Protein AF-A0A2A4W8C6-F1 (afdb_monomer_lite)

Radius of gyration: 41.42 Å; chains: 1; bounding box: 61×34×130 Å

Structure (mmCIF, N/CA/C/O backbone):
data_AF-A0A2A4W8C6-F1
#
_entry.id   AF-A0A2A4W8C6-F1
#
loop_
_atom_site.group_PDB
_atom_site.id
_atom_site.type_symbol
_atom_site.label_atom_id
_atom_site.label_alt_id
_atom_site.label_comp_id
_atom_site.label_asym_id
_atom_site.label_entity_id
_atom_site.label_seq_id
_atom_site.pdbx_PDB_ins_code
_atom_site.Cartn_x
_atom_site.Cartn_y
_atom_site.Cartn_z
_atom_site.occupancy
_atom_site.B_iso_or_equiv
_atom_site.auth_seq_id
_atom_site.auth_comp_id
_atom_site.auth_asym_id
_atom_site.auth_atom_id
_atom_site.pdbx_PDB_model_num
ATOM 1 N N . MET A 1 1 ? 39.043 -27.211 -94.268 1.00 38.94 1 MET A N 1
ATOM 2 C CA . MET A 1 1 ? 39.215 -26.049 -93.364 1.00 38.94 1 MET A CA 1
ATOM 3 C C . MET A 1 1 ? 37.933 -25.884 -92.533 1.00 38.94 1 MET A C 1
ATOM 5 O O . MET A 1 1 ? 37.011 -25.203 -92.959 1.00 38.94 1 MET A O 1
ATOM 9 N N . HIS A 1 2 ? 37.804 -26.615 -91.416 1.00 41.22 2 HIS A N 1
ATOM 10 C CA . HIS A 1 2 ? 36.540 -26.778 -90.674 1.00 41.22 2 HIS A CA 1
ATOM 11 C C . HIS A 1 2 ? 36.587 -25.991 -89.352 1.00 41.22 2 HIS A C 1
ATOM 13 O O . HIS A 1 2 ? 37.396 -26.277 -88.475 1.00 41.22 2 HIS A O 1
ATOM 19 N N . ARG A 1 3 ? 35.749 -24.955 -89.226 1.00 49.16 3 ARG A N 1
ATOM 20 C CA . ARG A 1 3 ? 35.743 -23.994 -88.107 1.00 49.16 3 ARG A CA 1
ATOM 21 C C . ARG A 1 3 ? 34.661 -24.396 -87.091 1.00 49.16 3 ARG A C 1
ATOM 23 O O . ARG A 1 3 ? 33.473 -24.295 -87.394 1.00 49.16 3 ARG A O 1
ATOM 30 N N . ASN A 1 4 ? 35.065 -24.886 -85.914 1.00 48.94 4 ASN A N 1
ATOM 31 C CA . ASN A 1 4 ? 34.175 -25.398 -84.859 1.00 48.94 4 ASN A CA 1
ATOM 32 C C . ASN A 1 4 ? 33.298 -24.290 -84.243 1.00 48.94 4 ASN A C 1
ATOM 34 O O . ASN A 1 4 ? 33.752 -23.479 -83.438 1.00 48.94 4 ASN A O 1
ATOM 38 N N . LYS A 1 5 ? 32.005 -24.285 -84.594 1.00 54.56 5 LYS A N 1
ATOM 39 C CA . LYS A 1 5 ? 30.980 -23.328 -84.124 1.00 54.56 5 LYS A CA 1
ATOM 40 C C . LYS A 1 5 ? 30.404 -23.650 -82.731 1.00 54.56 5 LYS A C 1
ATOM 42 O O . LYS A 1 5 ? 29.423 -23.033 -82.326 1.00 54.56 5 LYS A O 1
ATOM 47 N N . PHE A 1 6 ? 30.989 -24.599 -81.999 1.00 51.44 6 PHE A N 1
ATOM 48 C CA . PHE A 1 6 ? 30.448 -25.095 -80.725 1.00 51.44 6 PHE A CA 1
ATOM 49 C C . PHE A 1 6 ? 30.981 -24.372 -79.476 1.00 51.44 6 PHE A C 1
ATOM 51 O O . PHE A 1 6 ? 30.358 -24.440 -78.422 1.00 51.44 6 PHE A O 1
ATOM 58 N N . PHE A 1 7 ? 32.084 -23.622 -79.584 1.00 51.69 7 PHE A N 1
ATOM 59 C CA . PHE A 1 7 ? 32.765 -23.040 -78.416 1.00 51.69 7 PHE A CA 1
ATOM 60 C C . PHE A 1 7 ? 32.308 -21.616 -78.043 1.00 51.69 7 PHE A C 1
ATOM 62 O O . PHE A 1 7 ? 32.670 -21.100 -76.994 1.00 51.69 7 PHE A O 1
ATOM 69 N N . ARG A 1 8 ? 31.489 -20.962 -78.881 1.00 51.81 8 ARG A N 1
ATOM 70 C CA . ARG A 1 8 ? 31.065 -19.559 -78.676 1.00 51.81 8 ARG A CA 1
ATOM 71 C C . ARG A 1 8 ? 29.752 -19.403 -77.899 1.00 51.81 8 ARG A C 1
ATOM 73 O O . ARG A 1 8 ? 29.381 -18.283 -77.578 1.00 51.81 8 ARG A O 1
ATOM 80 N N . LYS A 1 9 ? 29.036 -20.499 -77.614 1.00 50.47 9 LYS A N 1
ATOM 81 C CA . LYS A 1 9 ? 27.687 -20.460 -77.009 1.00 50.47 9 LYS A CA 1
ATOM 82 C C . LYS A 1 9 ? 27.629 -20.823 -75.518 1.00 50.47 9 LYS A C 1
ATOM 84 O O . LYS A 1 9 ? 26.550 -20.781 -74.946 1.00 50.47 9 LYS A O 1
ATOM 89 N N . ARG A 1 10 ? 28.760 -21.147 -74.878 1.00 53.03 10 ARG A N 1
ATOM 90 C CA . ARG A 1 10 ? 28.838 -21.466 -73.434 1.00 53.03 10 ARG A CA 1
ATOM 91 C C . ARG A 1 10 ? 29.513 -20.383 -72.582 1.00 53.03 10 ARG A C 1
ATOM 93 O O . ARG A 1 10 ? 29.819 -20.628 -71.426 1.00 53.03 10 ARG A O 1
ATOM 100 N N . LEU A 1 11 ? 29.740 -19.197 -73.150 1.00 48.31 11 LEU A N 1
ATOM 101 C CA . LEU A 1 11 ? 30.481 -18.106 -72.503 1.00 48.31 11 LEU A CA 1
ATOM 102 C C . LEU A 1 11 ? 29.602 -16.901 -72.113 1.00 48.31 11 LEU A C 1
ATOM 104 O O . LEU A 1 11 ? 30.124 -15.825 -71.859 1.00 48.31 11 LEU A O 1
ATOM 108 N N . ILE A 1 12 ? 28.273 -17.059 -72.096 1.00 55.81 12 ILE A N 1
ATOM 109 C CA . ILE A 1 12 ? 27.321 -15.997 -71.716 1.00 55.81 12 ILE A CA 1
ATOM 110 C C . ILE A 1 12 ? 26.465 -16.494 -70.545 1.00 55.81 12 ILE A C 1
ATOM 112 O O . ILE A 1 12 ? 25.245 -16.581 -70.627 1.00 55.81 12 ILE A O 1
ATOM 116 N N . SER A 1 13 ? 27.114 -16.918 -69.465 1.00 55.03 13 SER A N 1
ATOM 117 C CA . SER A 1 13 ? 26.425 -17.362 -68.251 1.00 55.03 13 SER A CA 1
ATOM 118 C C . SER A 1 13 ? 27.198 -16.943 -67.007 1.00 55.03 13 SER A C 1
ATOM 120 O O . SER A 1 13 ? 27.596 -17.799 -66.233 1.00 55.03 13 SER A O 1
ATOM 12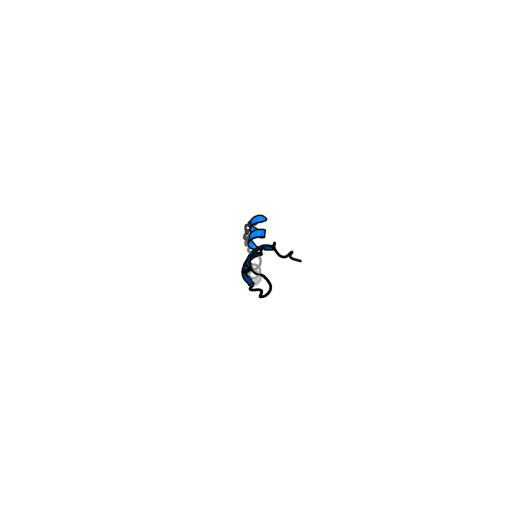2 N N . LEU A 1 14 ? 27.490 -15.652 -66.847 1.00 55.09 14 LEU A N 1
ATOM 123 C CA . LEU A 1 14 ? 28.052 -15.084 -65.614 1.00 55.09 14 LEU A CA 1
ATOM 124 C C . LEU A 1 14 ? 28.074 -13.554 -65.738 1.00 55.09 14 LEU A C 1
ATOM 126 O O . LEU A 1 14 ? 29.077 -13.005 -66.165 1.00 55.09 14 LEU A O 1
ATOM 130 N N . LEU A 1 15 ? 26.954 -12.883 -65.448 1.00 55.69 15 LEU A N 1
ATOM 131 C CA . LEU A 1 15 ? 26.895 -11.554 -64.806 1.00 55.69 15 LEU A CA 1
ATOM 132 C C . LEU A 1 15 ? 25.440 -11.054 -64.799 1.00 55.69 15 LEU A C 1
ATOM 134 O O . LEU A 1 15 ? 24.986 -10.377 -65.714 1.00 55.69 15 LEU A O 1
ATOM 138 N N . ALA A 1 16 ? 24.705 -11.392 -63.748 1.00 55.12 16 ALA A N 1
ATOM 139 C CA . ALA A 1 16 ? 23.552 -10.617 -63.300 1.00 55.12 16 ALA A CA 1
ATOM 140 C C . ALA A 1 16 ? 23.375 -10.895 -61.804 1.00 55.12 16 ALA A C 1
ATOM 142 O O . ALA A 1 16 ? 22.437 -11.563 -61.377 1.00 55.12 16 ALA A O 1
ATOM 143 N N . VAL A 1 17 ? 24.354 -10.462 -61.005 1.00 65.06 17 VAL A N 1
ATOM 144 C CA . VAL A 1 17 ? 24.198 -10.405 -59.548 1.00 65.06 17 VAL A CA 1
ATOM 145 C C . VAL A 1 17 ? 23.208 -9.276 -59.283 1.00 65.06 17 VAL A C 1
ATOM 147 O O . VAL A 1 17 ? 23.545 -8.101 -59.395 1.00 65.06 17 VAL A O 1
ATOM 150 N N . ALA A 1 18 ? 21.955 -9.646 -59.034 1.00 62.00 18 ALA A N 1
ATOM 151 C CA . ALA A 1 18 ? 20.897 -8.725 -58.663 1.00 62.00 18 ALA A CA 1
ATOM 152 C C . ALA A 1 18 ? 21.230 -8.091 -57.304 1.00 62.00 18 ALA A C 1
ATOM 154 O O . ALA A 1 18 ? 21.142 -8.742 -56.265 1.00 62.00 18 ALA A O 1
ATOM 155 N N . THR A 1 19 ? 21.618 -6.818 -57.299 1.00 66.56 19 THR A N 1
ATOM 156 C CA . THR A 1 19 ? 21.707 -6.017 -56.075 1.00 66.56 19 THR A CA 1
ATOM 157 C C . THR A 1 19 ? 20.302 -5.553 -55.701 1.00 66.56 19 THR A C 1
ATOM 159 O O . THR A 1 19 ? 19.850 -4.499 -56.148 1.00 66.56 19 THR A O 1
ATOM 162 N N . LEU A 1 20 ? 19.581 -6.357 -54.920 1.00 67.50 20 LEU A N 1
ATOM 163 C CA . LEU A 1 20 ? 18.351 -5.908 -54.269 1.00 67.50 20 LEU A CA 1
ATOM 164 C C . LEU A 1 20 ? 18.730 -4.987 -53.095 1.00 67.50 20 LEU A C 1
ATOM 166 O O . LEU A 1 20 ? 19.473 -5.428 -52.215 1.00 67.50 20 LEU A O 1
ATOM 170 N N . PRO A 1 21 ? 18.254 -3.729 -53.040 1.00 63.91 21 PRO A N 1
ATOM 171 C CA . PRO A 1 21 ? 18.401 -2.919 -51.842 1.00 63.91 21 PRO A CA 1
ATOM 172 C C . PRO A 1 21 ? 17.543 -3.535 -50.733 1.00 63.91 21 PRO A C 1
ATOM 174 O O . PRO A 1 21 ? 16.317 -3.587 -50.817 1.00 63.91 21 PRO A O 1
ATOM 177 N N . MET A 1 22 ? 18.206 -4.042 -49.699 1.00 72.19 22 MET A N 1
ATOM 178 C CA . MET A 1 22 ? 17.570 -4.550 -48.491 1.00 72.19 22 MET A CA 1
ATOM 179 C C . MET A 1 22 ? 16.986 -3.362 -47.720 1.00 72.19 22 MET A C 1
ATOM 181 O O . MET A 1 22 ? 17.711 -2.607 -47.074 1.00 72.19 22 MET A O 1
ATOM 185 N N . VAL A 1 23 ? 15.672 -3.159 -47.835 1.00 72.62 23 VAL A N 1
ATOM 186 C CA . VAL A 1 23 ? 14.946 -2.164 -47.040 1.00 72.62 23 VAL A CA 1
ATOM 187 C C . VAL A 1 23 ? 14.858 -2.698 -45.615 1.00 72.62 23 VAL A C 1
ATOM 189 O O . VAL A 1 23 ? 14.107 -3.628 -45.333 1.00 72.62 23 VAL A O 1
ATOM 192 N N . MET A 1 24 ? 15.659 -2.127 -44.721 1.00 72.94 24 MET A N 1
ATOM 193 C CA . MET A 1 24 ? 15.568 -2.403 -43.292 1.00 72.94 24 MET A CA 1
ATOM 194 C C . MET A 1 24 ? 14.357 -1.640 -42.740 1.00 72.94 24 MET A C 1
ATOM 196 O O . MET A 1 24 ? 14.332 -0.410 -42.852 1.00 72.94 24 MET A O 1
ATOM 200 N N . PRO A 1 25 ? 13.347 -2.308 -42.157 1.00 75.19 25 PRO A N 1
ATOM 201 C CA . PRO A 1 25 ? 12.285 -1.600 -41.464 1.00 75.19 25 PRO A CA 1
ATOM 202 C C . PRO A 1 25 ? 12.886 -0.917 -40.233 1.00 75.19 25 PRO A C 1
ATOM 204 O O . PRO A 1 25 ? 13.380 -1.571 -39.316 1.00 75.19 25 PRO A O 1
ATOM 207 N N . PHE A 1 26 ? 12.863 0.412 -40.215 1.00 69.25 26 PHE A N 1
ATOM 208 C CA . PHE A 1 26 ? 13.147 1.180 -39.011 1.00 69.25 26 PHE A CA 1
ATOM 209 C 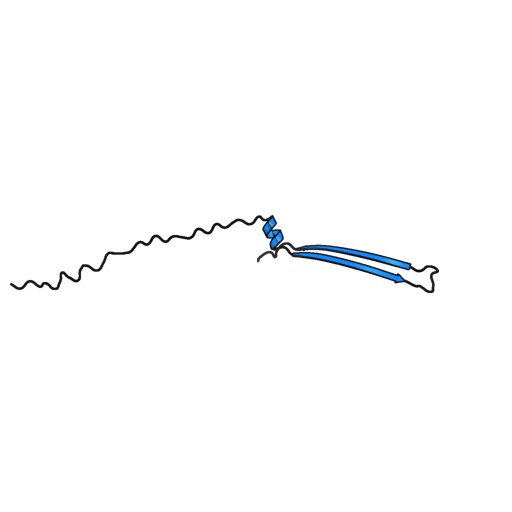C . PHE A 1 26 ? 11.924 1.079 -38.097 1.00 69.25 26 PHE A C 1
ATOM 211 O O . PHE A 1 26 ? 10.858 1.621 -38.383 1.00 69.25 26 PHE A O 1
ATOM 218 N N . THR A 1 27 ? 12.052 0.352 -36.993 1.00 73.12 27 THR A N 1
ATOM 219 C CA . THR A 1 27 ? 11.046 0.381 -35.930 1.00 73.12 27 THR A CA 1
ATOM 220 C C . THR A 1 27 ? 11.339 1.572 -35.031 1.00 73.12 27 THR A C 1
ATOM 222 O O . THR A 1 27 ? 12.396 1.632 -34.401 1.00 73.12 27 THR A O 1
ATOM 225 N N . VAL A 1 28 ? 10.413 2.527 -34.962 1.00 69.88 28 VAL A N 1
ATOM 226 C CA . VAL A 1 28 ? 10.478 3.617 -33.984 1.00 69.88 28 VAL A CA 1
ATOM 227 C C . VAL A 1 28 ? 10.177 3.021 -32.611 1.00 69.88 28 VAL A C 1
ATOM 229 O O . VAL A 1 28 ? 9.042 2.653 -32.320 1.00 69.88 28 VAL A O 1
ATOM 232 N N . VAL A 1 29 ? 11.205 2.883 -31.774 1.00 69.56 29 VAL A N 1
ATOM 233 C CA . VAL A 1 29 ? 11.030 2.519 -30.365 1.00 69.56 29 VAL A CA 1
ATOM 234 C C . VAL A 1 29 ? 10.687 3.795 -29.608 1.00 69.56 29 VAL A C 1
ATOM 236 O O . VAL A 1 29 ? 11.525 4.682 -29.450 1.00 69.56 29 VAL A O 1
ATOM 239 N N . HIS A 1 30 ? 9.441 3.905 -29.154 1.00 72.81 30 HIS A N 1
ATOM 240 C CA . HIS A 1 30 ? 9.056 4.945 -28.211 1.00 72.81 30 HIS A CA 1
ATOM 241 C C . HIS A 1 30 ? 9.658 4.603 -26.847 1.00 72.81 30 HIS A C 1
ATOM 243 O O . HIS A 1 30 ? 9.356 3.554 -26.281 1.00 72.81 30 HIS A O 1
ATOM 249 N N . ALA A 1 31 ? 10.525 5.472 -26.325 1.00 69.19 31 ALA A N 1
ATOM 250 C CA . ALA A 1 31 ? 10.969 5.366 -24.944 1.00 69.19 31 ALA A CA 1
ATOM 251 C C . ALA A 1 31 ? 9.754 5.605 -24.039 1.00 69.19 31 ALA A C 1
ATOM 253 O O . ALA A 1 31 ? 9.240 6.722 -23.959 1.00 69.19 31 ALA A O 1
ATOM 254 N N . GLU A 1 32 ? 9.258 4.546 -23.403 1.00 67.94 32 GLU A N 1
ATOM 255 C CA . GLU A 1 32 ? 8.207 4.674 -22.402 1.00 67.94 32 GLU A CA 1
ATOM 256 C C . GLU A 1 32 ? 8.736 5.524 -21.240 1.00 67.94 32 GLU A C 1
ATOM 258 O O . GLU A 1 32 ? 9.873 5.350 -20.789 1.00 67.94 32 GLU A O 1
ATOM 263 N N . SER A 1 33 ? 7.936 6.488 -20.775 1.00 75.62 33 SER A N 1
ATOM 264 C CA . SER A 1 33 ? 8.362 7.330 -19.661 1.00 75.62 33 SER A CA 1
ATOM 265 C C . SER A 1 33 ? 8.573 6.462 -18.417 1.00 75.62 33 SER A C 1
ATOM 267 O O . SER A 1 33 ? 7.801 5.537 -18.159 1.00 75.62 33 SER A O 1
ATOM 269 N N . ALA A 1 34 ? 9.598 6.768 -17.616 1.00 75.00 34 ALA A N 1
ATOM 270 C CA . ALA A 1 34 ? 9.889 6.016 -16.393 1.00 75.00 34 ALA A CA 1
ATOM 271 C C . ALA A 1 34 ? 8.682 5.967 -15.432 1.00 75.00 34 ALA A C 1
ATOM 273 O O . ALA A 1 34 ? 8.493 4.985 -14.716 1.00 75.00 34 ALA A O 1
ATOM 274 N N . LEU A 1 35 ? 7.829 6.998 -15.455 1.00 78.31 35 LEU A N 1
ATOM 275 C CA . LEU A 1 35 ? 6.570 7.018 -14.710 1.00 78.31 35 LEU A CA 1
ATOM 276 C C . LEU A 1 35 ? 5.545 6.036 -15.281 1.00 78.31 35 LEU A C 1
ATOM 278 O O . LEU A 1 35 ? 4.979 5.254 -14.528 1.00 78.31 35 LEU A O 1
ATOM 282 N N . THR A 1 36 ? 5.324 6.037 -16.597 1.00 81.56 36 THR A N 1
ATOM 283 C CA . THR A 1 36 ? 4.379 5.107 -17.236 1.00 81.56 36 THR A CA 1
ATOM 284 C C . THR A 1 36 ? 4.800 3.664 -16.982 1.00 81.56 36 THR A C 1
ATOM 286 O O . THR A 1 36 ? 3.986 2.889 -16.497 1.00 81.56 36 THR A O 1
ATOM 289 N N . LYS A 1 37 ? 6.089 3.357 -17.159 1.00 76.81 37 LYS A N 1
ATOM 290 C CA . LYS A 1 37 ? 6.654 2.029 -16.910 1.00 76.81 37 LYS A CA 1
ATOM 291 C C . LYS A 1 37 ? 6.482 1.578 -15.455 1.00 76.81 37 LYS A C 1
ATOM 293 O O . LYS A 1 37 ? 6.080 0.455 -15.181 1.00 76.81 37 LYS A O 1
ATOM 298 N N . THR A 1 38 ? 6.760 2.459 -14.492 1.00 76.00 38 THR A N 1
ATOM 299 C CA . THR A 1 38 ? 6.599 2.123 -13.065 1.00 76.00 38 THR A CA 1
ATOM 300 C C . THR A 1 38 ? 5.142 1.937 -12.663 1.00 76.00 38 THR A C 1
ATOM 302 O O . THR A 1 38 ? 4.895 1.143 -11.756 1.00 76.00 38 THR A O 1
ATOM 305 N N . LEU A 1 39 ? 4.206 2.629 -13.324 1.00 79.94 39 LEU A N 1
ATOM 306 C CA . LEU A 1 39 ? 2.753 2.487 -13.173 1.00 79.94 39 LEU A CA 1
ATOM 307 C C . LEU A 1 39 ? 2.214 1.187 -13.775 1.00 79.94 39 LEU A C 1
ATOM 309 O O . LEU A 1 39 ? 1.396 0.523 -13.145 1.00 79.94 39 LEU A O 1
ATOM 313 N N . THR A 1 40 ? 2.665 0.821 -14.974 1.00 80.50 40 THR A N 1
ATOM 314 C CA . THR A 1 40 ? 2.195 -0.368 -15.700 1.00 80.50 40 THR A CA 1
ATOM 315 C C . THR A 1 40 ? 2.817 -1.663 -15.179 1.00 80.50 40 THR A C 1
ATOM 317 O O . THR A 1 40 ? 2.137 -2.685 -15.132 1.00 80.50 40 THR A O 1
ATOM 320 N N . GLU A 1 41 ? 4.077 -1.634 -14.740 1.00 82.50 41 GLU A N 1
ATOM 321 C CA . GLU A 1 41 ? 4.779 -2.800 -14.179 1.00 82.50 41 GLU A CA 1
ATOM 322 C C . GLU A 1 41 ? 4.620 -2.932 -12.655 1.00 82.50 41 GLU A C 1
ATOM 324 O O . GLU A 1 41 ? 4.985 -3.954 -12.063 1.00 82.50 41 GLU A O 1
ATOM 329 N N . GLY A 1 42 ? 4.116 -1.889 -11.996 1.00 77.38 42 GLY A N 1
ATOM 330 C CA . GLY A 1 42 ? 3.872 -1.888 -10.562 1.00 77.38 42 GLY A CA 1
ATOM 331 C C . GLY A 1 42 ? 2.577 -2.608 -10.182 1.00 77.38 42 GLY A C 1
ATOM 332 O O . GLY A 1 42 ? 1.637 -2.713 -10.962 1.00 77.38 42 GLY A O 1
ATOM 333 N N . SER A 1 43 ? 2.497 -3.098 -8.946 1.00 84.50 43 SER A N 1
ATOM 334 C CA . SER A 1 43 ? 1.278 -3.684 -8.384 1.00 84.50 43 SER A CA 1
ATOM 335 C C . SER A 1 43 ? 0.780 -2.853 -7.207 1.00 84.50 43 SER A C 1
ATOM 337 O O . SER A 1 43 ? 1.442 -2.747 -6.171 1.00 84.50 43 SER A O 1
ATOM 339 N N . ALA A 1 44 ? -0.410 -2.274 -7.362 1.00 88.25 44 ALA A N 1
ATOM 340 C CA . ALA A 1 44 ? -1.135 -1.635 -6.273 1.00 88.25 44 ALA A CA 1
ATOM 341 C C . ALA A 1 44 ? -1.917 -2.678 -5.459 1.00 88.25 44 ALA A C 1
ATOM 343 O O . ALA A 1 44 ? -2.551 -3.580 -6.003 1.00 88.25 44 ALA A O 1
ATOM 344 N N . THR A 1 45 ? -1.901 -2.526 -4.140 1.00 88.75 45 THR A N 1
ATOM 345 C CA . THR A 1 45 ? -2.668 -3.337 -3.192 1.00 88.75 45 THR A CA 1
ATOM 346 C C . THR A 1 45 ? -3.443 -2.415 -2.265 1.00 88.75 45 THR A C 1
ATOM 348 O O . THR A 1 45 ? -2.918 -1.411 -1.785 1.00 88.75 45 THR A O 1
ATOM 351 N N . ALA A 1 46 ? -4.700 -2.754 -2.003 1.00 92.50 46 ALA A N 1
ATOM 352 C CA . ALA A 1 46 ? -5.537 -2.044 -1.051 1.00 92.50 46 ALA A CA 1
ATOM 353 C C . ALA A 1 46 ? -6.270 -3.062 -0.177 1.00 92.50 46 ALA A C 1
ATOM 355 O O . ALA A 1 46 ? -6.700 -4.116 -0.643 1.00 92.50 46 ALA A O 1
ATOM 356 N N . SER A 1 47 ? -6.385 -2.775 1.113 1.00 91.19 47 SER A N 1
ATOM 357 C CA . SER A 1 47 ? -7.118 -3.601 2.064 1.00 91.19 47 SER A CA 1
ATOM 358 C C . SER A 1 47 ? -7.912 -2.706 2.995 1.00 91.19 47 SER A C 1
ATOM 360 O O . SER A 1 47 ? -7.348 -1.844 3.667 1.00 91.19 47 SER A O 1
AT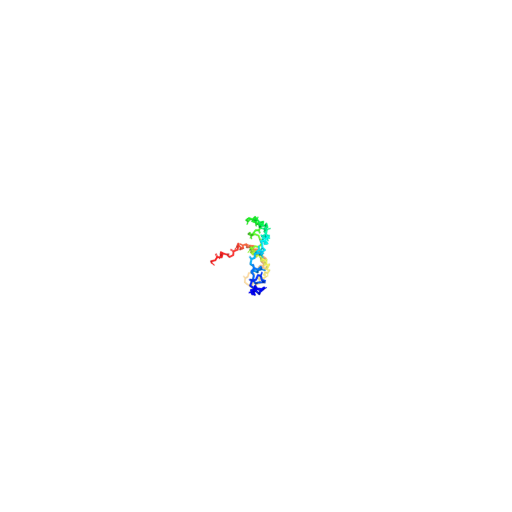OM 362 N N . LEU A 1 48 ? -9.214 -2.948 3.067 1.00 94.19 48 LEU A N 1
ATOM 363 C CA . LEU A 1 48 ? -10.115 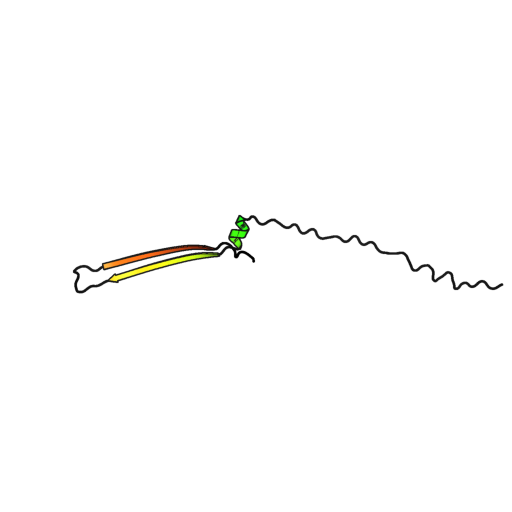-2.299 4.005 1.00 94.19 48 LEU A CA 1
ATOM 364 C C . LEU A 1 48 ? -10.696 -3.378 4.915 1.00 94.19 48 LEU A C 1
ATOM 366 O O . LEU A 1 48 ? -11.222 -4.380 4.436 1.00 94.19 48 LEU A O 1
ATOM 370 N N . ARG A 1 49 ? -10.578 -3.201 6.228 1.00 94.06 49 ARG A N 1
ATOM 371 C CA . ARG A 1 49 ? -11.151 -4.115 7.214 1.00 94.06 49 ARG A CA 1
ATOM 372 C C . ARG A 1 49 ? -11.904 -3.313 8.253 1.00 94.06 49 ARG A C 1
ATOM 374 O O . ARG A 1 49 ? -11.291 -2.602 9.041 1.00 94.06 49 ARG A O 1
ATOM 381 N N . TYR A 1 50 ? -13.216 -3.470 8.258 1.00 93.00 50 TYR A N 1
ATOM 382 C CA . TYR A 1 50 ? -14.060 -3.010 9.344 1.00 93.00 50 TYR A CA 1
ATOM 383 C C . TYR A 1 50 ? -14.232 -4.134 10.362 1.00 93.00 50 TYR A C 1
ATOM 385 O O . TYR A 1 50 ? -14.285 -5.312 9.999 1.00 93.00 50 TYR A O 1
ATOM 393 N N . ARG A 1 51 ? -14.272 -3.776 11.638 1.00 92.62 51 ARG A N 1
ATOM 394 C CA . ARG A 1 51 ? -14.564 -4.689 12.728 1.00 92.62 51 ARG A CA 1
ATOM 395 C C . ARG A 1 51 ? -15.447 -3.982 13.737 1.00 92.62 51 ARG A C 1
ATOM 397 O O . ARG A 1 51 ? -15.117 -2.879 14.156 1.00 92.62 51 ARG A O 1
ATOM 404 N N . TYR A 1 52 ? -16.528 -4.642 14.107 1.00 90.38 52 TYR A N 1
ATOM 405 C CA . TYR A 1 52 ? -17.401 -4.245 15.193 1.00 90.38 52 TYR A CA 1
ATOM 406 C C . TYR A 1 52 ? -17.379 -5.378 16.218 1.00 90.38 52 TYR A C 1
ATOM 408 O O . TYR A 1 52 ? -17.495 -6.544 15.838 1.00 90.38 52 TY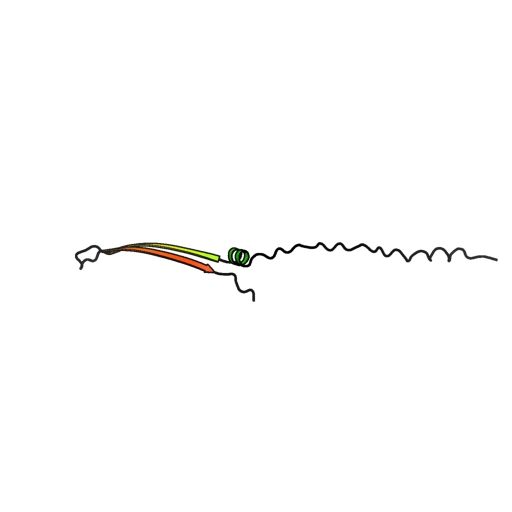R A O 1
ATOM 416 N N . GLU A 1 53 ? -17.135 -5.045 17.477 1.00 82.38 53 GLU A N 1
ATOM 417 C CA . GLU A 1 53 ? -17.070 -5.978 18.597 1.00 82.38 53 GLU A CA 1
ATOM 418 C C . GLU A 1 53 ? -17.933 -5.415 19.730 1.00 82.38 53 GLU A C 1
ATOM 420 O O . GLU A 1 53 ? -17.848 -4.230 20.049 1.00 82.38 53 GLU A O 1
ATOM 425 N N . VAL A 1 54 ? -18.764 -6.271 20.320 1.00 81.06 54 VAL A N 1
ATOM 426 C CA . VAL A 1 54 ? -19.566 -5.963 21.507 1.00 81.06 54 VAL A CA 1
ATOM 427 C C . VAL A 1 54 ? -19.068 -6.877 22.611 1.00 81.06 54 VAL A C 1
ATOM 429 O O . VAL A 1 54 ? -18.965 -8.090 22.413 1.00 81.06 54 VAL A O 1
ATOM 432 N N . VAL A 1 55 ? -18.700 -6.291 23.741 1.00 78.88 55 VAL A N 1
ATOM 433 C CA . VAL A 1 55 ? -18.161 -6.999 24.894 1.00 78.88 55 VAL A CA 1
ATOM 434 C C . VAL A 1 55 ? -19.133 -6.812 26.050 1.00 78.88 55 VAL A C 1
ATOM 436 O O . VAL A 1 55 ? -19.216 -5.732 26.629 1.00 78.88 55 VAL A O 1
ATOM 439 N N . ASP A 1 56 ? -19.843 -7.889 26.369 1.00 75.44 56 ASP A N 1
ATOM 440 C CA . ASP A 1 56 ? -20.666 -8.015 27.569 1.00 75.44 56 ASP A CA 1
ATOM 441 C C . ASP A 1 56 ? -19.814 -8.711 28.644 1.00 75.44 56 ASP A C 1
ATOM 443 O O . ASP A 1 56 ? -19.349 -9.843 28.459 1.00 75.44 56 ASP A O 1
ATOM 447 N N . GLN A 1 57 ? -19.513 -7.998 29.730 1.00 70.06 57 GLN A N 1
ATOM 448 C CA . GLN A 1 57 ? -18.749 -8.527 30.857 1.00 70.06 57 GLN A CA 1
ATOM 449 C C . GLN A 1 57 ? -19.589 -8.493 32.124 1.00 70.06 57 GLN A C 1
ATOM 451 O O . GLN A 1 57 ? -19.874 -7.440 32.676 1.00 70.06 57 GLN A O 1
ATOM 456 N N . THR A 1 58 ? -19.838 -9.673 32.687 1.00 70.56 58 THR A N 1
ATOM 457 C CA . THR A 1 58 ? -20.688 -9.871 33.873 1.00 70.56 58 THR A CA 1
ATOM 458 C C . THR A 1 58 ? -20.165 -9.195 35.156 1.00 70.56 58 THR A C 1
ATOM 460 O O . THR A 1 58 ? -20.893 -9.105 36.138 1.00 70.56 58 THR A O 1
ATOM 463 N N . ASN A 1 59 ? -18.906 -8.734 35.170 1.00 66.88 59 ASN A N 1
ATOM 464 C CA . ASN A 1 59 ? -18.258 -8.071 36.313 1.00 66.88 59 ASN A CA 1
ATOM 465 C C . ASN A 1 59 ? -18.117 -6.544 36.159 1.00 66.88 59 ASN A C 1
ATOM 467 O O . ASN A 1 59 ? -17.623 -5.899 37.084 1.00 66.88 59 ASN A O 1
ATOM 471 N N . PHE A 1 60 ? -18.514 -5.964 35.023 1.00 63.41 60 PHE A N 1
ATOM 472 C CA . PHE A 1 60 ? -18.492 -4.518 34.791 1.00 63.41 60 PHE A CA 1
ATOM 473 C C . PHE A 1 60 ? -19.914 -4.023 34.517 1.00 63.41 60 PHE A C 1
ATOM 475 O O . PHE A 1 60 ? -20.731 -4.739 33.954 1.00 63.41 60 PHE A O 1
ATOM 482 N N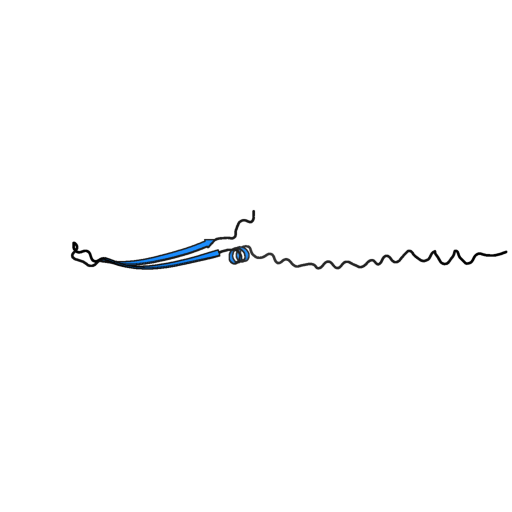 . THR A 1 61 ? -20.229 -2.807 34.960 1.00 64.69 61 THR A N 1
ATOM 483 C CA . THR A 1 61 ? -21.594 -2.252 34.907 1.00 64.69 61 THR A CA 1
ATOM 484 C C . THR A 1 61 ? -21.990 -1.740 33.514 1.00 64.69 61 THR A C 1
ATOM 486 O O . THR A 1 61 ? -23.145 -1.378 33.313 1.00 64.69 61 THR A O 1
ATOM 489 N N . GLU A 1 62 ? -21.049 -1.665 32.570 1.00 61.81 62 GLU A N 1
ATOM 490 C CA . GLU A 1 62 ? -21.226 -1.009 31.270 1.00 61.81 62 GLU A CA 1
ATOM 491 C C . GLU A 1 62 ? -20.845 -1.933 30.111 1.00 61.81 62 GLU A C 1
ATOM 493 O O . GLU A 1 62 ? -19.779 -2.557 30.120 1.00 61.81 62 GLU A O 1
ATOM 498 N N . ASP A 1 63 ? -21.710 -1.962 29.096 1.00 69.12 63 ASP A N 1
ATOM 499 C CA . ASP A 1 63 ? -21.482 -2.654 27.831 1.00 69.12 63 ASP A CA 1
ATOM 500 C C . ASP A 1 63 ? -20.403 -1.923 27.021 1.00 69.12 63 ASP A C 1
ATOM 502 O O . ASP A 1 63 ? -20.489 -0.715 26.780 1.00 69.12 63 ASP A O 1
ATOM 506 N N . ALA A 1 64 ? -19.372 -2.648 26.583 1.00 73.44 64 ALA A N 1
ATOM 507 C CA . ALA A 1 64 ? -18.285 -2.068 25.803 1.00 73.44 64 ALA A CA 1
ATOM 508 C C . ALA A 1 64 ? -18.474 -2.359 24.309 1.00 73.44 64 ALA A C 1
ATOM 510 O O . ALA A 1 64 ? -18.275 -3.481 23.837 1.00 73.44 64 ALA A O 1
ATOM 511 N N . GLU A 1 65 ? -18.812 -1.319 23.546 1.00 80.25 65 GLU A N 1
ATOM 512 C CA . GLU A 1 65 ? -18.861 -1.362 22.085 1.00 80.25 65 GLU A CA 1
ATOM 513 C C . GLU A 1 65 ? -17.558 -0.826 21.477 1.00 80.25 65 GLU A C 1
ATOM 515 O O . GLU A 1 65 ? -17.130 0.298 21.750 1.00 80.25 65 GLU A O 1
ATOM 520 N N . ALA A 1 66 ? -16.928 -1.615 20.607 1.00 83.31 66 ALA A N 1
ATOM 521 C CA . ALA A 1 66 ? -15.711 -1.239 19.903 1.00 83.31 66 ALA A CA 1
ATOM 522 C C . ALA A 1 66 ? -15.913 -1.320 18.389 1.00 83.31 66 ALA A C 1
ATOM 524 O O . ALA A 1 66 ? -16.275 -2.355 17.830 1.00 83.31 66 ALA A O 1
ATOM 525 N N . SER A 1 67 ? -15.601 -0.227 17.691 1.00 85.94 67 SER A N 1
ATOM 526 C CA . SER A 1 67 ? -15.541 -0.203 16.230 1.00 85.94 67 SER A CA 1
ATOM 527 C C . SER A 1 67 ? -14.128 0.138 15.765 1.00 85.94 67 SER A C 1
ATOM 529 O O . SER A 1 67 ? -13.472 1.039 16.280 1.00 85.94 67 SER A O 1
ATOM 531 N N . THR A 1 68 ? -13.608 -0.628 14.809 1.00 91.38 68 THR A N 1
ATOM 532 C CA . THR A 1 68 ? -12.259 -0.462 14.265 1.00 91.38 68 THR A CA 1
ATOM 533 C C . THR A 1 68 ? -12.303 -0.504 12.747 1.00 91.38 68 THR A C 1
ATOM 535 O O . THR A 1 68 ? -12.723 -1.494 12.148 1.00 91.38 68 THR A O 1
ATOM 538 N N . VAL A 1 69 ? -11.791 0.547 12.110 1.00 93.56 69 VAL A N 1
ATOM 539 C CA . VAL A 1 69 ? -11.534 0.579 10.667 1.00 93.56 69 VAL A CA 1
ATOM 540 C C . VAL A 1 69 ? -10.030 0.484 10.447 1.00 93.56 69 VAL A C 1
ATOM 542 O O . VAL A 1 69 ? -9.260 1.292 10.960 1.00 93.56 69 VAL A O 1
ATOM 545 N N . ARG A 1 70 ? -9.596 -0.504 9.666 1.00 94.62 70 ARG A N 1
ATOM 546 C CA . ARG A 1 70 ? -8.208 -0.658 9.238 1.00 94.62 70 ARG A CA 1
ATOM 547 C C . ARG A 1 70 ? -8.106 -0.521 7.729 1.00 94.62 70 ARG A C 1
ATOM 549 O O . ARG A 1 70 ? -8.573 -1.390 6.996 1.00 94.62 70 ARG A O 1
ATOM 556 N N . THR A 1 71 ? -7.383 0.500 7.297 1.00 94.81 71 THR A N 1
ATOM 557 C CA . THR A 1 71 ? -7.045 0.732 5.891 1.00 94.81 71 THR A CA 1
ATOM 558 C C . THR A 1 71 ? -5.567 0.424 5.672 1.00 94.81 71 THR A C 1
ATOM 560 O O . THR A 1 71 ? -4.715 0.832 6.459 1.00 94.81 71 THR A O 1
ATOM 563 N N . ARG A 1 72 ? -5.245 -0.327 4.621 1.00 94.69 72 ARG A N 1
ATOM 564 C CA . ARG A 1 72 ? -3.879 -0.533 4.136 1.00 94.69 72 ARG A CA 1
ATOM 565 C C . ARG A 1 72 ? -3.856 -0.237 2.646 1.00 94.69 72 ARG A C 1
ATOM 567 O O . ARG A 1 72 ? -4.701 -0.742 1.917 1.00 94.69 72 ARG A O 1
ATOM 574 N N . ALA A 1 73 ? -2.883 0.541 2.207 1.00 92.56 73 ALA A N 1
ATOM 575 C CA . ALA A 1 73 ? -2.573 0.736 0.801 1.00 92.56 73 ALA A CA 1
ATOM 576 C C . ALA A 1 73 ? -1.083 0.452 0.614 1.00 92.56 73 ALA A C 1
ATOM 578 O O . ALA A 1 73 ? -0.274 0.797 1.475 1.00 92.56 73 ALA A O 1
ATOM 579 N N . GLY A 1 74 ? -0.731 -0.213 -0.475 1.00 88.31 74 GLY A N 1
ATOM 580 C CA . GLY A 1 74 ? 0.639 -0.580 -0.789 1.00 88.31 74 GLY A CA 1
ATOM 581 C C . GLY A 1 74 ? 0.873 -0.506 -2.285 1.00 88.31 74 GLY A C 1
ATOM 582 O O . GLY A 1 74 ? -0.021 -0.807 -3.073 1.00 88.31 74 GLY A O 1
ATOM 583 N N . TYR A 1 75 ? 2.082 -0.121 -2.669 1.00 86.44 75 TYR A N 1
ATOM 584 C CA . TYR A 1 75 ? 2.500 -0.055 -4.058 1.00 86.44 75 TYR A CA 1
ATOM 585 C C . TYR A 1 75 ? 3.824 -0.791 -4.206 1.00 86.44 75 TYR A C 1
ATOM 587 O O . TYR A 1 75 ? 4.819 -0.427 -3.581 1.00 86.44 75 TYR A O 1
ATOM 595 N N . LYS A 1 76 ? 3.828 -1.855 -5.001 1.00 83.88 76 LYS A N 1
ATOM 596 C CA . LYS A 1 76 ? 5.029 -2.604 -5.345 1.00 83.88 76 LYS A CA 1
ATOM 597 C C . LYS A 1 76 ? 5.521 -2.091 -6.689 1.00 83.88 76 LYS A C 1
ATOM 599 O O . LYS A 1 76 ? 4.834 -2.266 -7.685 1.00 83.88 76 LYS A O 1
ATOM 604 N N . THR A 1 77 ? 6.693 -1.472 -6.730 1.00 79.94 77 THR A N 1
ATOM 605 C CA . THR A 1 77 ? 7.362 -1.157 -7.999 1.00 79.94 77 THR A CA 1
ATOM 606 C C . THR A 1 77 ? 7.901 -2.448 -8.626 1.00 79.94 77 THR A C 1
ATOM 608 O O . THR A 1 77 ? 8.152 -3.411 -7.898 1.00 79.94 77 THR A O 1
ATOM 611 N N . GLY A 1 78 ? 8.036 -2.483 -9.957 1.00 67.69 78 GLY A N 1
ATOM 612 C CA . GLY A 1 78 ? 8.381 -3.677 -10.740 1.00 67.69 78 GLY A CA 1
ATOM 613 C C . GLY A 1 78 ? 9.534 -4.521 -10.177 1.00 67.69 78 GLY A C 1
ATOM 614 O O . GLY A 1 78 ? 10.423 -4.021 -9.484 1.00 67.69 78 GLY A O 1
ATOM 615 N N . SER A 1 79 ? 9.502 -5.828 -10.465 1.00 59.84 79 SER A N 1
ATOM 616 C CA . SER A 1 79 ? 10.604 -6.740 -10.136 1.00 59.84 79 SER A CA 1
ATOM 617 C C . SER A 1 79 ? 11.878 -6.225 -10.789 1.00 59.84 79 SER A C 1
ATOM 619 O O . SER A 1 79 ? 11.889 -5.990 -11.996 1.00 59.84 79 SER A O 1
ATOM 621 N N . LEU A 1 80 ? 12.951 -6.084 -10.011 1.00 48.22 80 LEU A N 1
ATOM 622 C CA . LEU A 1 80 ? 14.278 -5.918 -10.582 1.00 48.22 80 LEU A CA 1
ATOM 623 C C . LEU A 1 80 ? 14.515 -7.149 -11.467 1.00 48.22 80 LEU A C 1
ATOM 625 O O . LEU A 1 80 ? 14.552 -8.270 -10.958 1.00 48.22 80 LEU A O 1
ATOM 629 N N . LEU A 1 81 ? 14.535 -6.959 -12.786 1.00 48.66 81 LEU A N 1
ATOM 630 C CA . LEU A 1 81 ? 14.984 -7.990 -13.712 1.00 48.66 81 LEU A CA 1
ATOM 631 C C . LEU A 1 81 ? 16.455 -8.248 -13.363 1.00 48.66 81 LEU A C 1
ATOM 633 O O . LEU A 1 81 ? 17.286 -7.354 -13.526 1.00 48.66 81 LEU A O 1
ATOM 637 N N . VAL A 1 82 ? 16.719 -9.421 -12.783 1.00 40.66 82 VAL A N 1
ATOM 638 C CA . VAL A 1 82 ? 18.057 -10.018 -12.665 1.00 40.66 82 VAL A CA 1
ATOM 639 C C . VAL A 1 82 ? 18.392 -10.673 -13.993 1.00 40.66 82 VAL A C 1
ATOM 641 O O . VAL A 1 82 ? 17.483 -11.335 -14.546 1.00 40.66 82 VAL A O 1
#

pLDDT: mean 71.85, std 15.03, range [38.94, 94.81]

Sequence (82 aa):
MHRNKFFRKRLISLLAVATLPMVMPFTVVHAESALTKTLTEGSATASLRYRYEVVDQTNFTEDAEASTVRTRAGYKTGSLLV

Foldseek 3Di:
DDDDPPPPPPPPPDDDPDPDPDDDDDDDDDDDPPVNQQVVQKDKDKDWDWDWDWDDDPPDPDIDIDIDIDIDIDMGGHDPDD

Secondary structure (DSSP, 8-state):
----TTSSSSS----------------------HHHHHHHS-EEEEEEEEEEEEE--TTSSS-EEEEEEEEEEEEE------